Protein AF-A0A7I8DHY3-F1 (afdb_monomer_lite)

Secondary structure (DSSP, 8-state):
---PEEEEPPTTSEEEPPHHHHHHTT--TT-EEEEEEETTEEEEEESSSEEP-TTSEEEPPHHHHHHTT--TT-EEEEEEETTEEEEEESS-SSSS--SSEEEETTEEEEHHHHHHHHHHHHT-

Structure (mmCIF, N/CA/C/O backbone):
data_AF-A0A7I8DHY3-F1
#
_entry.id   AF-A0A7I8DHY3-F1
#
loop_
_atom_site.group_PDB
_atom_site.id
_atom_site.type_symbol
_atom_site.label_atom_id
_atom_site.label_alt_id
_atom_site.label_comp_id
_atom_site.label_asym_id
_atom_site.label_entity_id
_atom_site.label_seq_id
_atom_site.pdbx_PDB_ins_code
_atom_site.Cartn_x
_atom_site.Cartn_y
_atom_site.Cartn_z
_atom_site.occupancy
_atom_site.B_iso_or_equiv
_atom_site.auth_seq_id
_atom_site.auth_comp_id
_atom_site.auth_asym_id
_atom_site.auth_atom_id
_atom_site.pdbx_PDB_model_num
ATOM 1 N N . MET A 1 1 ? -11.492 17.269 -0.752 1.00 46.22 1 MET A N 1
ATOM 2 C CA . MET A 1 1 ? -10.583 16.118 -0.564 1.00 46.22 1 MET A CA 1
ATOM 3 C C . MET A 1 1 ? -10.252 15.558 -1.933 1.00 46.22 1 MET A C 1
ATOM 5 O O . MET A 1 1 ? -11.179 15.284 -2.688 1.00 46.22 1 MET A O 1
ATOM 9 N N . ALA A 1 2 ? -8.973 15.475 -2.300 1.00 43.72 2 ALA A N 1
ATOM 10 C CA . ALA A 1 2 ? -8.589 14.834 -3.553 1.00 43.72 2 ALA A CA 1
ATOM 11 C C . ALA A 1 2 ? -9.023 13.360 -3.486 1.00 43.72 2 ALA A C 1
ATOM 13 O O . ALA A 1 2 ? -8.628 12.648 -2.568 1.00 43.72 2 ALA A O 1
ATOM 14 N N . ARG A 1 3 ? -9.902 12.929 -4.397 1.00 59.88 3 ARG A N 1
ATOM 15 C CA . ARG A 1 3 ? -10.295 11.520 -4.530 1.00 59.88 3 ARG A CA 1
ATOM 16 C C . ARG A 1 3 ? -9.047 10.733 -4.940 1.00 59.88 3 ARG A C 1
ATOM 18 O O . ARG A 1 3 ? -8.572 10.913 -6.060 1.00 59.88 3 ARG A O 1
ATOM 25 N N . GLY A 1 4 ? -8.504 9.924 -4.035 1.00 77.75 4 GLY A N 1
ATOM 26 C CA . GLY A 1 4 ? -7.455 8.966 -4.364 1.00 77.75 4 GLY A CA 1
ATOM 27 C C . GLY A 1 4 ? -7.985 7.825 -5.239 1.00 77.75 4 GLY A C 1
ATOM 28 O O . GLY A 1 4 ? -9.179 7.725 -5.539 1.00 77.75 4 GLY A O 1
ATOM 29 N N . PHE A 1 5 ? -7.075 6.978 -5.703 1.00 93.88 5 PHE A N 1
ATOM 30 C CA . PHE A 1 5 ? -7.392 5.779 -6.464 1.00 93.88 5 PHE A CA 1
ATOM 31 C C . PHE A 1 5 ? -7.472 4.587 -5.523 1.00 93.88 5 PHE A C 1
ATOM 33 O O . PHE A 1 5 ? -6.499 4.261 -4.851 1.00 93.88 5 PHE A O 1
ATOM 40 N N . VAL A 1 6 ? -8.586 3.861 -5.565 1.00 94.31 6 VAL A N 1
ATOM 41 C CA . VAL A 1 6 ? -8.726 2.629 -4.787 1.00 94.31 6 VAL A CA 1
ATOM 42 C C . VAL A 1 6 ? -8.178 1.439 -5.576 1.00 94.31 6 VAL A C 1
ATOM 44 O O . VAL A 1 6 ? -8.523 1.218 -6.748 1.00 94.31 6 VAL A O 1
ATOM 47 N N . ARG A 1 7 ? -7.307 0.654 -4.940 1.00 95.88 7 ARG A N 1
ATOM 48 C CA . ARG A 1 7 ? -6.762 -0.597 -5.484 1.00 95.88 7 ARG A CA 1
ATOM 49 C C . ARG A 1 7 ? -6.745 -1.674 -4.415 1.00 95.88 7 ARG A C 1
ATOM 51 O O . ARG A 1 7 ? -6.428 -1.403 -3.264 1.00 95.88 7 ARG A O 1
ATOM 58 N N . LYS A 1 8 ? -7.073 -2.901 -4.815 1.00 96.31 8 LYS A N 1
ATOM 59 C CA . LYS A 1 8 ? -6.984 -4.068 -3.938 1.00 96.31 8 LYS A CA 1
ATOM 60 C C . LYS A 1 8 ? -5.605 -4.707 -4.030 1.00 96.31 8 LYS A C 1
ATOM 62 O O . LYS A 1 8 ? -4.995 -4.697 -5.102 1.00 96.31 8 LYS A O 1
ATOM 67 N N . ILE A 1 9 ? -5.145 -5.271 -2.919 1.00 97.62 9 ILE A N 1
ATOM 68 C CA . ILE A 1 9 ? -3.961 -6.132 -2.890 1.00 97.62 9 ILE A CA 1
ATOM 69 C C . ILE A 1 9 ? -4.269 -7.426 -3.651 1.00 97.62 9 ILE A C 1
ATOM 71 O O . ILE A 1 9 ? -5.274 -8.078 -3.371 1.00 97.62 9 ILE A O 1
ATOM 75 N N . ASP A 1 10 ? -3.419 -7.784 -4.615 1.00 97.12 10 ASP A N 1
ATOM 76 C CA . ASP A 1 10 ? -3.551 -9.033 -5.375 1.00 97.12 10 ASP A CA 1
ATOM 77 C C . ASP A 1 10 ? -3.096 -10.262 -4.575 1.00 97.12 10 ASP A C 1
ATOM 79 O O . ASP A 1 10 ? -2.497 -10.134 -3.508 1.00 97.12 10 ASP A O 1
ATOM 83 N N . ASP A 1 11 ? -3.313 -11.460 -5.120 1.00 97.12 11 ASP A N 1
ATOM 84 C CA . ASP A 1 11 ? -2.991 -12.738 -4.461 1.00 97.12 11 ASP A CA 1
ATOM 85 C C . ASP A 1 11 ? -1.498 -12.922 -4.125 1.00 97.12 11 ASP A C 1
ATOM 87 O O . ASP A 1 11 ? -1.133 -13.809 -3.354 1.00 97.12 11 ASP A O 1
ATOM 91 N N . LEU A 1 12 ? -0.614 -12.083 -4.677 1.00 96.25 12 LEU A N 1
ATOM 92 C CA . LEU A 1 12 ? 0.825 -12.098 -4.406 1.00 96.25 12 LEU A CA 1
ATOM 93 C C . LEU A 1 12 ? 1.269 -10.969 -3.463 1.00 96.25 12 LEU A C 1
ATOM 95 O O . LEU A 1 12 ? 2.470 -10.795 -3.240 1.00 96.25 12 LEU A O 1
ATOM 99 N N . GLY A 1 13 ? 0.342 -10.188 -2.903 1.00 96.44 13 GLY A N 1
ATOM 100 C CA . GLY A 1 13 ? 0.673 -9.071 -2.020 1.00 96.44 13 GLY A CA 1
ATOM 101 C C . GLY A 1 13 ? 1.150 -7.816 -2.756 1.00 96.44 13 GLY A C 1
ATOM 102 O O . GLY A 1 13 ? 1.913 -7.025 -2.195 1.00 96.44 13 GLY A O 1
ATOM 103 N N . ARG A 1 14 ? 0.775 -7.638 -4.026 1.00 97.38 14 ARG A N 1
ATOM 104 C CA . ARG A 1 14 ? 1.151 -6.473 -4.839 1.00 97.38 14 ARG A CA 1
ATOM 105 C C . ARG A 1 14 ? -0.029 -5.532 -5.033 1.00 97.38 14 ARG A C 1
ATOM 107 O O . ARG A 1 14 ? -1.183 -5.944 -5.001 1.00 97.38 14 ARG A O 1
ATOM 114 N N . ILE A 1 15 ? 0.284 -4.279 -5.341 1.00 97.19 15 ILE A N 1
ATOM 115 C CA . ILE A 1 15 ? -0.689 -3.278 -5.787 1.00 97.19 15 ILE A CA 1
ATOM 116 C C . ILE A 1 15 ? -0.237 -2.641 -7.092 1.00 97.19 15 ILE A C 1
ATOM 118 O O . ILE A 1 15 ? 0.958 -2.498 -7.345 1.00 97.19 15 ILE A O 1
ATOM 122 N N . VAL A 1 16 ? -1.191 -2.241 -7.928 1.00 96.44 16 VAL A N 1
ATOM 123 C CA . VAL A 1 16 ? -0.918 -1.463 -9.143 1.00 96.44 16 VAL A CA 1
ATOM 124 C C . VAL A 1 16 ? -0.894 0.014 -8.777 1.00 96.44 16 VAL A C 1
ATOM 126 O O . VAL A 1 16 ? -1.907 0.521 -8.305 1.00 96.44 16 VAL A O 1
ATOM 129 N N . ILE A 1 17 ? 0.202 0.721 -9.065 1.00 95.94 17 ILE A N 1
ATOM 130 C CA . ILE A 1 17 ? 0.214 2.185 -8.970 1.00 95.94 17 ILE A CA 1
ATOM 131 C C . ILE A 1 17 ? -0.380 2.755 -10.272 1.00 95.94 17 ILE A C 1
ATOM 133 O O . ILE A 1 17 ? 0.186 2.510 -11.351 1.00 95.94 17 ILE A O 1
ATOM 137 N N . PRO A 1 18 ? -1.511 3.490 -10.207 1.00 95.25 18 PRO A N 1
ATOM 138 C CA . PRO A 1 18 ? -2.131 4.122 -11.371 1.00 95.25 18 PRO A CA 1
ATOM 139 C C . PRO A 1 18 ? -1.123 4.921 -12.203 1.00 95.25 18 PRO A C 1
ATOM 141 O O . PRO A 1 18 ? -0.191 5.528 -11.668 1.00 95.25 18 PRO A O 1
ATOM 144 N N . ILE A 1 19 ? -1.286 4.901 -13.528 1.00 94.25 19 ILE A N 1
ATOM 145 C CA . ILE A 1 19 ? -0.329 5.537 -14.444 1.00 94.25 19 ILE A CA 1
ATOM 146 C C . ILE A 1 19 ? -0.285 7.056 -14.246 1.00 94.25 19 ILE A C 1
ATOM 148 O O . ILE A 1 19 ? 0.767 7.665 -14.413 1.00 94.25 19 ILE A O 1
ATOM 152 N N . GLU A 1 20 ? -1.404 7.648 -13.845 1.00 94.38 20 GLU A N 1
ATOM 153 C CA . GLU A 1 20 ? -1.563 9.060 -13.525 1.00 94.38 20 GLU A CA 1
ATOM 154 C C . GLU A 1 20 ? -0.645 9.459 -12.366 1.00 94.38 20 GLU A C 1
ATOM 156 O O . GLU A 1 20 ? 0.166 10.368 -12.519 1.00 94.38 20 GLU A O 1
ATOM 161 N N . LEU A 1 21 ? -0.698 8.723 -11.247 1.00 95.19 21 LEU A N 1
ATOM 162 C CA . LEU A 1 21 ? 0.146 8.988 -10.076 1.00 95.19 21 LEU A CA 1
ATOM 163 C C . LEU A 1 21 ? 1.626 8.752 -10.392 1.00 95.19 21 LEU A C 1
ATOM 165 O O . LEU A 1 21 ? 2.477 9.548 -10.012 1.00 95.19 21 LEU A O 1
ATOM 169 N N . ARG A 1 22 ? 1.940 7.699 -11.161 1.00 94.62 22 ARG A N 1
ATOM 170 C CA . ARG A 1 22 ? 3.319 7.425 -11.592 1.00 94.62 22 ARG A CA 1
ATOM 171 C C . ARG A 1 22 ? 3.906 8.549 -12.438 1.00 94.62 22 ARG A C 1
ATOM 173 O O . ARG A 1 22 ? 5.050 8.928 -12.220 1.00 94.62 22 ARG A O 1
ATOM 180 N N . ARG A 1 23 ? 3.132 9.094 -13.382 1.00 94.12 23 ARG A N 1
ATOM 181 C CA . ARG A 1 23 ? 3.560 10.237 -14.204 1.00 94.12 23 ARG A CA 1
ATOM 182 C C . ARG A 1 23 ? 3.812 11.470 -13.343 1.00 94.12 23 ARG A C 1
ATOM 184 O O . ARG A 1 23 ? 4.855 12.092 -13.504 1.00 94.12 23 ARG A O 1
ATOM 191 N N . SER A 1 24 ? 2.909 11.774 -12.411 1.00 94.56 24 SER A N 1
ATOM 192 C CA . SER A 1 24 ? 3.060 12.904 -11.485 1.00 94.56 24 SER A CA 1
ATOM 193 C C . SER A 1 24 ? 4.274 12.762 -10.560 1.00 94.56 24 SER A C 1
ATOM 195 O O . SER A 1 24 ? 4.931 13.753 -10.262 1.00 94.56 24 SER A O 1
ATOM 197 N N . ALA A 1 25 ? 4.599 11.536 -10.146 1.00 94.31 25 ALA A N 1
ATOM 198 C CA . ALA A 1 25 ? 5.765 11.221 -9.321 1.00 94.31 25 ALA A CA 1
ATOM 199 C C . ALA A 1 25 ? 7.072 11.033 -10.124 1.00 94.31 25 ALA A C 1
ATOM 201 O O . ALA A 1 25 ? 8.105 10.711 -9.542 1.00 94.31 25 ALA A O 1
ATOM 202 N N . GLU A 1 26 ? 7.042 11.178 -11.457 1.00 94.81 26 GLU A N 1
ATOM 203 C CA . GLU A 1 26 ? 8.187 10.924 -12.352 1.00 94.81 26 GLU A CA 1
ATOM 204 C C . GLU A 1 26 ? 8.754 9.484 -12.243 1.00 94.81 26 GLU A C 1
ATOM 206 O O . GLU A 1 26 ? 9.948 9.222 -12.451 1.00 94.81 26 GLU A O 1
ATOM 211 N N . ILE A 1 27 ? 7.870 8.532 -11.928 1.00 94.12 27 ILE A N 1
ATOM 212 C CA . ILE A 1 27 ? 8.162 7.106 -11.769 1.00 94.12 27 ILE A CA 1
ATOM 213 C C . ILE A 1 27 ? 7.884 6.371 -13.084 1.00 94.12 27 ILE A C 1
ATOM 215 O O . ILE A 1 27 ? 6.740 6.241 -13.531 1.00 94.12 27 ILE A O 1
ATOM 219 N N . MET A 1 28 ? 8.931 5.809 -13.681 1.00 88.62 28 MET A N 1
ATOM 220 C CA . MET A 1 28 ? 8.850 5.010 -14.902 1.00 88.62 28 MET A CA 1
ATOM 221 C C . MET A 1 28 ? 8.850 3.505 -14.606 1.00 88.62 28 MET A C 1
ATOM 223 O O . MET A 1 28 ? 9.094 3.041 -13.491 1.00 88.62 28 MET A O 1
ATOM 227 N N . ASN A 1 29 ? 8.537 2.695 -15.620 1.00 85.12 29 ASN A N 1
ATOM 228 C CA . ASN A 1 29 ? 8.584 1.239 -15.481 1.00 85.12 29 ASN A CA 1
ATOM 229 C C . ASN A 1 29 ? 10.006 0.787 -15.105 1.00 85.12 29 ASN A C 1
ATOM 231 O O . ASN A 1 29 ? 10.968 1.199 -15.747 1.00 85.12 29 ASN A O 1
ATOM 235 N N . ARG A 1 30 ? 10.118 -0.136 -14.139 1.00 86.88 30 ARG A N 1
ATOM 236 C CA . ARG A 1 30 ? 11.384 -0.644 -13.568 1.00 86.88 30 ARG A CA 1
ATOM 237 C C . ARG A 1 30 ? 12.199 0.349 -12.732 1.00 86.88 30 ARG A C 1
ATOM 239 O O . ARG A 1 30 ? 13.286 -0.037 -12.289 1.00 86.88 30 ARG A O 1
ATOM 246 N N . ASP A 1 31 ? 11.692 1.554 -12.474 1.00 92.62 31 ASP A N 1
ATOM 247 C CA . ASP A 1 31 ? 12.317 2.448 -11.499 1.00 92.62 31 ASP A CA 1
ATOM 248 C C . ASP A 1 31 ? 12.302 1.801 -10.111 1.00 92.62 31 ASP A C 1
ATOM 250 O O . ASP A 1 31 ? 11.362 1.086 -9.742 1.00 92.62 31 ASP A O 1
ATOM 254 N N . ALA A 1 32 ? 13.383 2.024 -9.368 1.00 95.81 32 ALA A N 1
ATOM 255 C CA . ALA A 1 32 ? 13.492 1.644 -7.972 1.00 95.81 32 ALA A CA 1
ATOM 256 C C . ALA A 1 32 ? 12.799 2.694 -7.105 1.00 95.81 32 ALA A C 1
ATOM 258 O O . ALA A 1 32 ? 12.950 3.893 -7.343 1.00 95.81 32 ALA A O 1
ATOM 259 N N . LEU A 1 33 ? 12.030 2.230 -6.125 1.00 97.00 33 LEU A N 1
ATOM 260 C CA . LEU A 1 33 ? 11.304 3.078 -5.195 1.00 97.00 33 LEU A CA 1
ATOM 261 C C . LEU A 1 33 ? 11.820 2.852 -3.781 1.00 97.00 33 LEU A C 1
ATOM 263 O O . LEU A 1 33 ? 11.910 1.706 -3.320 1.00 97.00 33 LEU A O 1
ATOM 267 N N . ASP A 1 34 ? 12.132 3.953 -3.112 1.00 97.19 34 ASP A N 1
ATOM 268 C CA . ASP A 1 34 ? 12.317 3.965 -1.670 1.00 97.19 34 ASP A CA 1
ATOM 269 C C . ASP A 1 34 ? 10.937 3.971 -1.006 1.00 97.19 34 ASP A C 1
ATOM 271 O O . ASP A 1 34 ? 9.948 4.427 -1.585 1.00 97.19 34 ASP A O 1
ATOM 275 N N . MET A 1 35 ? 10.865 3.379 0.181 1.00 97.12 35 MET A N 1
ATOM 276 C CA . MET A 1 35 ? 9.623 3.195 0.919 1.00 97.12 35 MET A CA 1
ATOM 277 C C . MET A 1 35 ? 9.859 3.506 2.387 1.00 97.12 35 MET A C 1
ATOM 279 O O . MET A 1 35 ? 10.830 3.023 2.971 1.00 97.12 35 MET A O 1
ATOM 283 N N . TYR A 1 36 ? 8.927 4.231 2.989 1.00 96.12 36 TYR A N 1
ATOM 284 C CA . TYR A 1 36 ? 8.839 4.388 4.434 1.00 96.12 36 TYR A CA 1
ATOM 285 C C . TYR A 1 36 ? 7.383 4.292 4.896 1.00 96.12 36 TYR A C 1
ATOM 287 O O . TYR A 1 36 ? 6.453 4.386 4.095 1.00 96.12 36 TYR A O 1
ATOM 295 N N . LEU A 1 37 ? 7.198 4.046 6.191 1.00 94.75 37 LEU A N 1
ATOM 296 C CA . LEU A 1 37 ? 5.894 3.881 6.824 1.00 94.75 37 LEU A CA 1
ATOM 297 C C . LEU A 1 37 ? 5.791 4.871 7.983 1.00 94.75 37 LEU A C 1
ATOM 299 O O . LEU A 1 37 ? 6.606 4.822 8.902 1.00 94.75 37 LEU A O 1
ATOM 303 N N . VAL A 1 38 ? 4.800 5.758 7.936 1.00 91.25 38 VAL A N 1
ATOM 304 C CA . VAL A 1 38 ? 4.534 6.753 8.984 1.00 91.25 38 VAL A CA 1
ATOM 305 C C . VAL A 1 38 ? 3.033 6.785 9.238 1.00 91.25 38 VAL A C 1
ATOM 307 O O . VAL A 1 38 ? 2.258 6.922 8.298 1.00 91.25 38 VAL A O 1
ATOM 310 N N . ASN A 1 39 ? 2.618 6.638 10.501 1.00 88.75 39 ASN A N 1
ATOM 311 C CA . ASN A 1 39 ? 1.210 6.699 10.928 1.00 88.75 39 ASN A CA 1
ATOM 312 C C . ASN A 1 39 ? 0.267 5.846 10.056 1.00 88.75 39 ASN A C 1
ATOM 314 O O . ASN A 1 39 ? -0.759 6.311 9.571 1.00 88.75 39 ASN A O 1
ATOM 318 N N . GLY A 1 40 ? 0.669 4.606 9.771 1.00 88.50 40 GLY A N 1
ATOM 319 C CA . GLY A 1 40 ? -0.096 3.671 8.937 1.00 88.50 40 GLY A CA 1
ATOM 320 C C . GLY A 1 40 ? -0.174 4.006 7.443 1.00 88.50 40 GLY A C 1
ATOM 321 O O . GLY A 1 40 ? -0.801 3.280 6.675 1.00 88.50 40 GLY A O 1
ATOM 322 N N . THR A 1 41 ? 0.508 5.061 7.000 1.00 93.06 41 THR A N 1
ATOM 323 C CA . THR A 1 41 ? 0.632 5.423 5.587 1.00 93.06 41 THR A CA 1
ATOM 324 C C . THR A 1 41 ? 1.988 4.977 5.058 1.00 93.06 41 THR A C 1
ATOM 326 O O . THR A 1 41 ? 3.038 5.365 5.574 1.00 93.06 41 THR A O 1
ATOM 329 N N . MET A 1 42 ? 1.966 4.131 4.030 1.00 96.56 42 MET A N 1
ATOM 330 C CA . MET A 1 42 ? 3.150 3.726 3.284 1.00 96.56 42 MET A CA 1
ATOM 331 C C . MET A 1 42 ? 3.386 4.727 2.156 1.00 96.56 42 MET A C 1
ATOM 333 O O . MET A 1 42 ? 2.536 4.885 1.281 1.00 96.56 42 MET A O 1
ATOM 337 N N . THR A 1 43 ? 4.554 5.352 2.140 1.00 97.38 43 THR A N 1
ATOM 338 C CA . THR A 1 43 ? 4.915 6.339 1.123 1.00 97.38 43 THR A CA 1
ATOM 339 C C . THR A 1 43 ? 6.016 5.800 0.228 1.00 97.38 43 THR A C 1
ATOM 341 O O . THR A 1 43 ? 6.967 5.177 0.702 1.00 97.38 43 THR A O 1
ATOM 344 N N . LEU A 1 44 ? 5.866 6.018 -1.078 1.00 97.62 44 LEU A N 1
ATOM 345 C CA . LEU A 1 44 ? 6.803 5.608 -2.114 1.00 97.62 44 LEU A CA 1
ATOM 346 C C . LEU A 1 44 ? 7.322 6.824 -2.877 1.00 97.62 44 LEU A C 1
ATOM 348 O O . LEU A 1 44 ? 6.547 7.655 -3.354 1.00 97.62 44 LEU A O 1
ATOM 352 N N . SER A 1 45 ? 8.634 6.868 -3.076 1.00 96.56 45 SER A N 1
ATOM 353 C CA . SER A 1 45 ? 9.301 7.889 -3.882 1.00 96.56 45 SER A CA 1
ATOM 354 C C . SER A 1 45 ? 10.411 7.268 -4.727 1.00 96.56 45 SER A C 1
ATOM 356 O O . SER A 1 45 ? 10.878 6.157 -4.467 1.00 96.56 45 SER A O 1
ATOM 358 N N . LYS A 1 46 ? 10.801 7.946 -5.809 1.00 95.50 46 LYS A N 1
ATOM 359 C CA . LYS A 1 46 ? 11.858 7.460 -6.702 1.00 95.50 46 LYS A CA 1
ATOM 360 C C . LYS A 1 46 ? 13.190 7.402 -5.957 1.00 95.50 46 LYS A C 1
ATOM 362 O O . LYS A 1 46 ? 13.641 8.406 -5.417 1.00 95.50 46 LYS A O 1
ATOM 367 N N . GLY A 1 47 ? 13.836 6.243 -5.985 1.00 95.06 47 GLY A N 1
ATOM 368 C CA . GLY A 1 47 ? 15.002 5.977 -5.156 1.00 95.06 47 GLY A CA 1
ATOM 369 C C . GLY A 1 47 ? 15.807 4.768 -5.613 1.00 95.06 47 GLY A C 1
ATOM 370 O O . GLY A 1 47 ? 15.962 4.520 -6.810 1.00 95.06 47 GLY A O 1
ATOM 371 N N . LYS A 1 48 ? 16.364 4.023 -4.658 1.00 94.62 48 LYS A N 1
ATOM 372 C CA . LYS A 1 48 ? 17.244 2.865 -4.910 1.00 94.62 48 LYS A CA 1
ATOM 373 C C . LYS A 1 48 ? 16.690 1.546 -4.373 1.00 94.62 48 LYS A C 1
ATOM 375 O O . LYS A 1 48 ? 17.320 0.512 -4.584 1.00 94.62 48 LYS A O 1
ATOM 380 N N . GLY A 1 49 ? 15.535 1.573 -3.716 1.00 94.94 49 GLY A N 1
ATOM 381 C CA . GLY A 1 49 ? 14.880 0.409 -3.137 1.00 94.94 49 GLY A CA 1
ATOM 382 C C . GLY A 1 49 ? 14.253 -0.549 -4.157 1.00 94.94 49 GLY A C 1
ATOM 383 O O . GLY A 1 49 ? 14.852 -0.960 -5.156 1.00 94.94 49 GLY A O 1
ATOM 384 N N . ARG A 1 50 ? 13.025 -0.988 -3.877 1.00 95.06 50 ARG A N 1
ATOM 385 C CA . ARG A 1 50 ? 12.368 -2.050 -4.649 1.00 95.06 50 ARG A CA 1
ATOM 386 C C . ARG A 1 50 ? 11.889 -1.520 -5.995 1.00 95.06 50 ARG A C 1
ATOM 388 O O . ARG A 1 50 ? 11.211 -0.501 -6.070 1.00 95.06 50 ARG A O 1
ATOM 395 N N . LYS A 1 51 ? 12.185 -2.260 -7.063 1.00 95.19 51 LYS A N 1
ATOM 396 C CA . LYS A 1 51 ? 11.734 -1.911 -8.412 1.00 95.19 51 LYS A CA 1
ATOM 397 C C . LYS A 1 51 ? 10.263 -2.233 -8.625 1.00 95.19 51 LYS A C 1
ATOM 399 O O . LYS A 1 51 ? 9.797 -3.300 -8.221 1.00 95.19 51 LYS A O 1
ATOM 404 N N . LEU A 1 52 ? 9.575 -1.351 -9.344 1.00 93.81 52 LEU A N 1
ATOM 405 C CA . LEU A 1 52 ? 8.302 -1.693 -9.969 1.0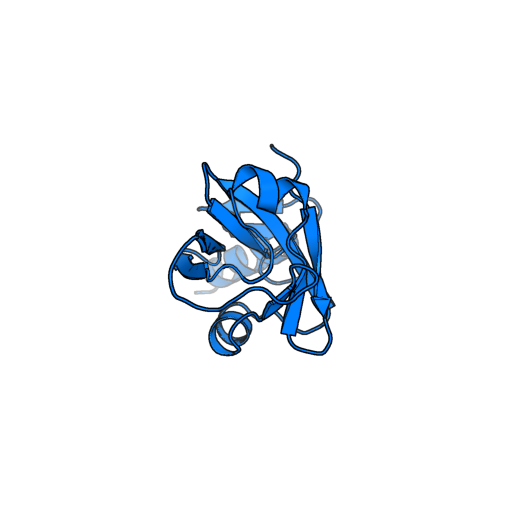0 93.81 52 LEU A CA 1
ATOM 406 C C . LEU A 1 52 ? 8.496 -2.782 -11.019 1.00 93.81 52 LEU A C 1
ATOM 408 O O . LEU A 1 52 ? 9.512 -2.833 -11.720 1.00 93.81 52 LEU A O 1
ATOM 412 N N . ASP A 1 53 ? 7.482 -3.623 -11.186 1.00 92.56 53 ASP A N 1
ATOM 413 C CA . ASP A 1 53 ? 7.474 -4.550 -12.307 1.00 92.56 53 ASP A CA 1
ATOM 414 C C . ASP A 1 53 ? 7.076 -3.875 -13.632 1.00 92.56 53 ASP A C 1
ATOM 416 O O . ASP A 1 53 ? 6.816 -2.672 -13.715 1.00 92.56 53 ASP A O 1
ATOM 420 N N . LYS A 1 54 ? 7.041 -4.662 -14.713 1.00 91.25 54 LYS A N 1
ATOM 421 C CA . LYS A 1 54 ? 6.791 -4.159 -16.072 1.00 91.25 54 LYS A CA 1
ATOM 422 C C . LYS A 1 54 ? 5.400 -3.539 -16.276 1.00 91.25 54 LYS A C 1
ATOM 424 O O . LYS A 1 54 ? 5.233 -2.818 -17.252 1.00 91.25 54 LYS A O 1
ATOM 429 N N . LEU A 1 55 ? 4.424 -3.815 -15.407 1.00 91.00 55 LEU A N 1
ATOM 430 C CA . LEU A 1 55 ? 3.072 -3.245 -15.494 1.00 91.00 55 LEU A CA 1
ATOM 431 C C . LEU A 1 55 ? 2.820 -2.173 -14.420 1.00 91.00 55 LEU A C 1
ATOM 433 O O . LEU A 1 55 ? 1.697 -1.696 -14.288 1.00 91.00 55 LEU A O 1
ATOM 437 N N . GLY A 1 56 ? 3.846 -1.776 -13.658 1.00 91.25 56 GLY A N 1
ATOM 438 C CA . GLY A 1 56 ? 3.710 -0.770 -12.604 1.00 91.25 56 GLY A CA 1
ATOM 439 C C . GLY A 1 56 ? 3.121 -1.313 -11.302 1.00 91.25 56 GLY A C 1
ATOM 440 O O . GLY A 1 56 ? 2.516 -0.549 -10.550 1.00 91.25 56 GLY A O 1
ATOM 441 N N . ARG A 1 57 ? 3.279 -2.617 -11.027 1.00 95.50 57 ARG A N 1
ATOM 442 C CA . ARG A 1 57 ? 2.933 -3.182 -9.717 1.00 95.50 57 ARG A CA 1
ATOM 443 C C . ARG A 1 57 ? 4.099 -3.050 -8.746 1.00 95.50 57 ARG A C 1
ATOM 445 O O . ARG A 1 57 ? 5.246 -3.314 -9.117 1.00 95.50 57 ARG A O 1
ATOM 452 N N . TYR A 1 58 ? 3.786 -2.687 -7.509 1.00 96.56 58 TYR A N 1
ATOM 453 C CA . TYR A 1 58 ? 4.707 -2.666 -6.379 1.00 96.56 58 TYR A CA 1
ATOM 454 C C . TYR A 1 58 ? 4.369 -3.812 -5.424 1.00 96.56 58 TYR A C 1
ATOM 456 O O . TYR A 1 58 ? 3.213 -3.972 -5.033 1.00 96.56 58 TYR A O 1
ATOM 464 N N . THR A 1 59 ? 5.362 -4.622 -5.054 1.00 96.81 59 THR A N 1
ATOM 465 C CA . THR A 1 59 ? 5.188 -5.653 -4.021 1.00 96.81 59 THR A CA 1
ATOM 466 C C . THR A 1 59 ? 5.269 -5.007 -2.650 1.00 96.81 59 THR A C 1
ATOM 468 O O . THR A 1 59 ? 6.333 -4.510 -2.280 1.00 96.81 59 THR A O 1
ATOM 471 N N . ILE A 1 60 ? 4.178 -5.065 -1.888 1.00 97.12 60 ILE A N 1
ATOM 472 C CA . ILE A 1 60 ? 4.154 -4.563 -0.516 1.00 97.12 60 ILE A CA 1
ATOM 473 C C . ILE A 1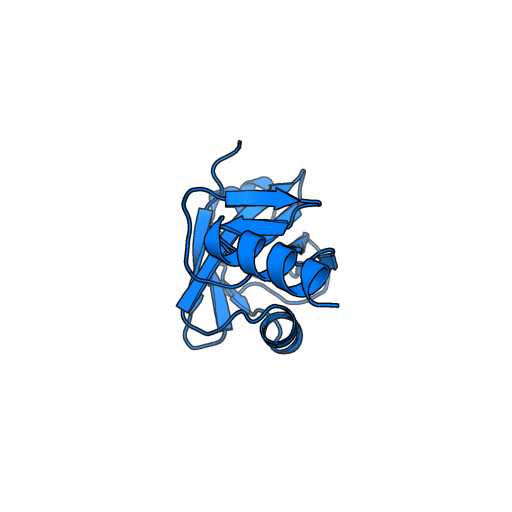 60 ? 4.943 -5.549 0.356 1.00 97.12 60 ILE A C 1
ATOM 475 O O . ILE A 1 60 ? 4.628 -6.747 0.358 1.00 97.12 60 ILE A O 1
ATOM 479 N N . PRO A 1 61 ? 5.979 -5.098 1.088 1.00 96.81 61 PRO A N 1
ATOM 480 C CA . PRO A 1 61 ? 6.707 -5.964 2.005 1.00 96.81 61 PRO A CA 1
ATOM 481 C C . PRO A 1 61 ? 5.762 -6.653 2.992 1.00 96.81 61 PRO A C 1
ATOM 483 O O . PRO A 1 61 ? 4.824 -6.043 3.505 1.00 96.81 61 PRO A O 1
ATOM 486 N N . MET A 1 62 ? 6.014 -7.935 3.273 1.00 96.25 62 MET A N 1
ATOM 487 C CA . MET A 1 62 ? 5.165 -8.722 4.177 1.00 96.25 62 MET A CA 1
ATOM 488 C C . MET A 1 62 ? 5.060 -8.090 5.570 1.00 96.25 62 MET A C 1
ATOM 490 O O . MET A 1 62 ? 4.009 -8.168 6.193 1.00 96.25 62 MET A O 1
ATOM 494 N N . GLU A 1 63 ? 6.129 -7.448 6.040 1.00 96.12 63 GLU A N 1
ATOM 495 C CA . GLU A 1 63 ? 6.154 -6.737 7.319 1.00 96.12 63 GLU A CA 1
ATOM 496 C C . GLU A 1 63 ? 5.135 -5.594 7.359 1.00 96.12 63 GLU A C 1
ATOM 498 O O . GLU A 1 63 ? 4.310 -5.560 8.264 1.00 96.12 63 GLU A O 1
ATOM 503 N N . VAL A 1 64 ? 5.104 -4.735 6.331 1.00 96.38 64 VAL A N 1
ATOM 504 C CA . VAL A 1 64 ? 4.100 -3.663 6.222 1.00 96.38 64 VAL A CA 1
ATOM 505 C C . VAL A 1 64 ? 2.693 -4.255 6.213 1.00 96.38 64 VAL A C 1
ATOM 507 O O . VAL A 1 64 ? 1.833 -3.785 6.952 1.00 96.38 64 VAL A O 1
ATOM 510 N N . ARG A 1 65 ? 2.464 -5.332 5.447 1.00 96.25 65 ARG A N 1
ATOM 511 C CA . ARG A 1 65 ? 1.146 -5.983 5.407 1.00 96.25 65 ARG A CA 1
ATOM 512 C C . ARG A 1 65 ? 0.703 -6.514 6.766 1.00 96.25 65 ARG A C 1
ATOM 514 O O . ARG A 1 65 ? -0.442 -6.306 7.140 1.00 96.25 65 ARG A O 1
ATOM 521 N N . ARG A 1 66 ? 1.599 -7.162 7.514 1.00 94.94 66 ARG A N 1
ATOM 522 C CA . ARG A 1 66 ? 1.292 -7.683 8.853 1.00 94.94 66 ARG A CA 1
ATOM 523 C C . ARG A 1 66 ? 1.022 -6.564 9.850 1.00 94.94 66 ARG A C 1
ATOM 525 O O . ARG A 1 66 ? 0.019 -6.616 10.546 1.00 94.94 66 ARG A O 1
ATOM 532 N N . THR A 1 67 ? 1.883 -5.551 9.894 1.00 93.19 67 THR A N 1
ATOM 533 C CA . THR A 1 67 ? 1.757 -4.445 10.852 1.00 93.19 67 THR A CA 1
ATOM 534 C C . THR A 1 67 ? 0.507 -3.605 10.602 1.00 93.19 67 THR A C 1
ATOM 536 O O . THR A 1 67 ? -0.075 -3.089 11.547 1.00 93.19 67 THR A O 1
ATOM 539 N N . GLN A 1 68 ? 0.074 -3.487 9.345 1.00 92.62 68 GLN A N 1
ATOM 540 C CA . GLN A 1 68 ? -1.104 -2.704 8.970 1.00 92.62 68 GLN A CA 1
ATOM 541 C C . GLN A 1 68 ? -2.382 -3.540 8.802 1.00 92.62 68 GLN A C 1
ATOM 543 O O . GLN A 1 68 ? -3.417 -2.994 8.431 1.00 92.62 68 GLN A O 1
ATOM 548 N N . SER A 1 69 ? -2.334 -4.857 9.044 1.00 92.31 69 SER A N 1
ATOM 549 C CA . SER A 1 69 ? -3.451 -5.777 8.754 1.00 92.31 69 SER A CA 1
ATOM 550 C C . SER A 1 69 ? -3.982 -5.618 7.318 1.00 92.31 69 SER A C 1
ATOM 552 O O . SER A 1 69 ? -5.183 -5.534 7.063 1.00 92.31 69 SER A O 1
ATOM 554 N N . TRP A 1 70 ? -3.063 -5.495 6.357 1.00 94.75 70 TRP A N 1
ATOM 555 C CA . TRP A 1 70 ? -3.375 -5.375 4.934 1.00 94.75 70 TRP A CA 1
ATOM 556 C C . TRP A 1 70 ? -3.342 -6.747 4.263 1.00 94.75 70 TRP A C 1
ATOM 558 O O . TRP A 1 70 ? -2.351 -7.145 3.635 1.00 94.75 70 TRP A O 1
ATOM 568 N N . ASP A 1 71 ? -4.449 -7.465 4.413 1.00 94.94 71 ASP A N 1
ATOM 569 C CA . ASP A 1 71 ? -4.640 -8.797 3.854 1.00 94.94 71 ASP A CA 1
ATOM 570 C C . ASP A 1 71 ? -4.837 -8.793 2.331 1.00 94.94 71 ASP A C 1
ATOM 572 O O . ASP A 1 71 ? -5.008 -7.761 1.674 1.00 94.94 71 ASP A O 1
ATOM 576 N N . ILE A 1 72 ? -4.793 -9.985 1.735 1.00 97.00 72 ILE A N 1
ATOM 577 C CA . ILE A 1 72 ? -5.121 -10.167 0.318 1.00 97.00 72 ILE A CA 1
ATOM 578 C C . ILE A 1 72 ? -6.555 -9.688 0.069 1.00 97.00 72 ILE A C 1
ATOM 580 O O . ILE A 1 72 ? -7.462 -9.986 0.839 1.00 97.00 72 ILE A O 1
ATOM 584 N N . GLY A 1 73 ? -6.760 -8.935 -1.011 1.00 95.50 73 GLY A N 1
ATOM 585 C CA . GLY A 1 73 ? -8.053 -8.335 -1.328 1.00 95.50 73 GLY A CA 1
ATOM 586 C C . GLY A 1 73 ? -8.356 -7.035 -0.578 1.00 95.50 73 GLY A C 1
ATOM 587 O O . GLY A 1 73 ? -9.314 -6.357 -0.962 1.00 95.50 73 GLY A O 1
ATOM 588 N N . GLN A 1 74 ? -7.534 -6.636 0.404 1.00 95.00 74 GLN A N 1
ATOM 589 C CA . GLN A 1 74 ? -7.715 -5.378 1.124 1.00 95.00 74 GLN A CA 1
ATOM 590 C C . GLN A 1 74 ? -7.695 -4.195 0.155 1.00 95.00 74 GLN A C 1
ATOM 592 O O . GLN A 1 74 ? -6.772 -4.055 -0.653 1.00 95.00 74 GLN A O 1
ATOM 597 N N . ALA A 1 75 ? -8.707 -3.332 0.250 1.00 94.44 75 ALA A N 1
ATOM 598 C CA . ALA A 1 75 ? -8.758 -2.083 -0.494 1.00 94.44 75 ALA A CA 1
ATOM 599 C C . ALA A 1 75 ? -7.842 -1.043 0.163 1.00 94.44 75 ALA A C 1
ATOM 601 O O . ALA A 1 75 ? -7.945 -0.781 1.364 1.00 94.44 75 ALA A O 1
ATOM 602 N N . LEU A 1 76 ? -6.962 -0.452 -0.643 1.00 95.12 76 LEU A N 1
ATOM 603 C CA . LEU A 1 76 ? -6.074 0.638 -0.261 1.00 95.12 76 LEU A CA 1
ATOM 604 C C . LEU A 1 76 ? -6.404 1.887 -1.077 1.00 95.12 76 LEU A C 1
ATOM 606 O O . LEU A 1 76 ? -6.689 1.794 -2.275 1.00 95.12 76 LEU A O 1
ATOM 610 N N . ASP A 1 77 ? -6.338 3.038 -0.420 1.00 93.81 77 ASP A N 1
ATOM 611 C CA . ASP A 1 77 ? -6.397 4.351 -1.047 1.00 93.81 77 ASP A CA 1
ATOM 612 C C . ASP A 1 77 ? -4.986 4.769 -1.457 1.00 93.81 77 ASP A C 1
ATOM 614 O O . ASP A 1 77 ? -4.056 4.701 -0.649 1.00 93.81 77 ASP A O 1
ATOM 618 N N . ILE A 1 78 ? -4.824 5.179 -2.712 1.00 96.00 78 ILE A N 1
ATOM 619 C CA . ILE A 1 78 ? -3.551 5.608 -3.285 1.00 96.00 78 ILE A CA 1
ATOM 620 C C . ILE A 1 78 ? -3.699 7.046 -3.767 1.00 96.00 78 ILE A C 1
ATOM 622 O O . ILE A 1 78 ? -4.498 7.338 -4.660 1.00 96.00 78 ILE A O 1
ATOM 626 N N . TYR A 1 79 ? -2.899 7.947 -3.218 1.00 94.62 79 TYR A N 1
ATOM 627 C CA . TYR A 1 79 ? -2.959 9.374 -3.518 1.00 94.62 79 TYR A CA 1
ATOM 628 C C . TYR A 1 79 ? -1.559 9.981 -3.633 1.00 94.62 79 TYR A C 1
ATOM 630 O O . TYR A 1 79 ? -0.559 9.326 -3.351 1.00 94.62 79 TYR A O 1
ATOM 638 N N . MET A 1 80 ? -1.487 11.224 -4.113 1.00 94.81 80 MET A N 1
ATOM 639 C CA . MET A 1 80 ? -0.238 11.988 -4.143 1.00 94.81 80 MET A CA 1
ATOM 640 C C . MET A 1 80 ? -0.153 12.914 -2.942 1.00 94.81 80 MET A C 1
ATOM 642 O O . MET A 1 80 ? -1.121 13.612 -2.632 1.00 94.81 80 MET A O 1
ATOM 646 N N . GLU A 1 81 ? 1.042 13.017 -2.381 1.00 93.31 81 GLU A N 1
ATOM 647 C CA . GLU A 1 81 ? 1.450 14.136 -1.543 1.00 93.31 81 GLU A CA 1
ATOM 648 C C . GLU A 1 81 ? 2.745 14.720 -2.118 1.00 93.31 81 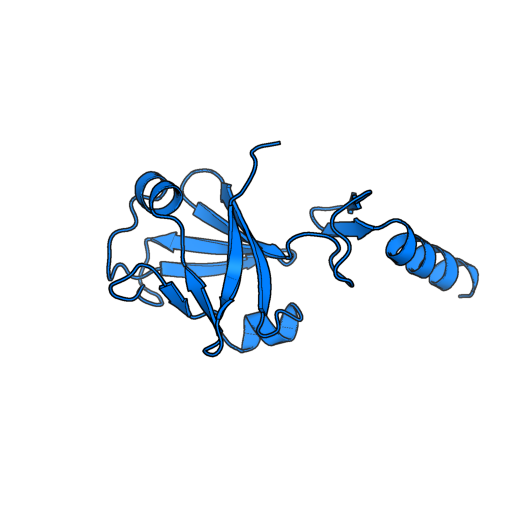GLU A C 1
ATOM 650 O O . GLU A 1 81 ? 3.799 14.087 -2.130 1.00 93.31 81 GLU A O 1
ATOM 655 N N . GLY A 1 82 ? 2.653 15.905 -2.728 1.00 92.88 82 GLY A N 1
ATOM 656 C CA . GLY A 1 82 ? 3.761 16.461 -3.509 1.00 92.88 82 GLY A CA 1
ATOM 657 C C . GLY A 1 82 ? 4.184 15.532 -4.657 1.00 92.88 82 GLY A C 1
ATOM 658 O O . GLY A 1 82 ? 3.413 15.303 -5.590 1.00 92.88 82 GLY A O 1
ATOM 659 N N . LYS A 1 83 ? 5.421 15.021 -4.596 1.00 93.31 83 LYS A N 1
ATOM 660 C CA . LYS A 1 83 ? 5.993 14.069 -5.571 1.00 93.31 83 LYS A CA 1
ATOM 661 C C . LYS A 1 83 ? 5.954 12.614 -5.099 1.00 93.31 83 LYS A C 1
ATOM 663 O O . LYS A 1 83 ? 6.479 11.736 -5.782 1.00 93.31 83 LYS A O 1
ATOM 668 N N . GLU A 1 84 ? 5.348 12.353 -3.952 1.00 95.69 84 GLU A N 1
ATOM 669 C CA . GLU A 1 84 ? 5.344 11.040 -3.327 1.00 95.69 84 GLU A CA 1
ATOM 670 C C . GLU A 1 84 ? 3.989 10.362 -3.506 1.00 95.69 84 GLU A C 1
ATOM 672 O O . GLU A 1 84 ? 2.937 11.006 -3.497 1.00 95.69 84 GLU A O 1
ATOM 677 N N . VAL A 1 85 ? 4.025 9.045 -3.696 1.00 96.81 85 VAL A N 1
ATOM 678 C CA . VAL A 1 85 ? 2.829 8.210 -3.779 1.00 96.81 85 VAL A CA 1
ATOM 679 C C . VAL A 1 85 ? 2.548 7.666 -2.384 1.00 96.81 85 VAL A C 1
ATOM 681 O O . VAL A 1 85 ? 3.302 6.833 -1.884 1.00 96.81 85 VAL A O 1
ATOM 684 N N . CYS A 1 86 ? 1.457 8.111 -1.775 1.00 95.94 86 CYS A N 1
ATOM 685 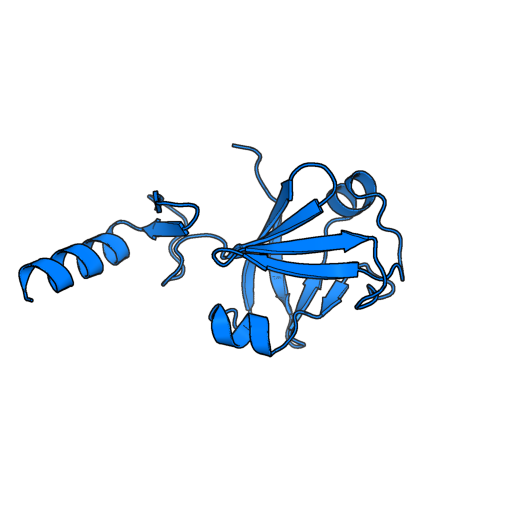C CA . CYS A 1 86 ? 1.019 7.692 -0.450 1.00 95.94 86 CYS A CA 1
ATOM 686 C C . CYS A 1 86 ? -0.068 6.622 -0.567 1.00 95.94 86 CYS A C 1
ATOM 688 O O . CYS A 1 86 ? -0.972 6.718 -1.402 1.00 95.94 86 CYS A O 1
ATOM 690 N N . ILE A 1 87 ? 0.037 5.584 0.257 1.00 95.75 87 ILE A N 1
ATOM 691 C CA . ILE A 1 87 ? -0.839 4.414 0.254 1.00 95.75 87 ILE A CA 1
ATOM 692 C C . ILE A 1 87 ? -1.267 4.131 1.690 1.00 95.75 87 ILE A C 1
ATOM 694 O O . ILE A 1 87 ? -0.421 3.944 2.563 1.00 95.75 87 ILE A O 1
ATOM 698 N N . ARG A 1 88 ? -2.573 4.050 1.930 1.00 93.56 88 ARG A N 1
ATOM 699 C CA . ARG A 1 88 ? -3.138 3.672 3.236 1.00 93.56 88 ARG A CA 1
ATOM 700 C C . ARG A 1 88 ? -4.380 2.809 3.069 1.00 93.56 88 ARG A C 1
ATOM 702 O O . ARG A 1 88 ? -4.862 2.629 1.950 1.00 93.56 88 ARG A O 1
ATOM 709 N N . ARG A 1 89 ? -4.918 2.281 4.168 1.00 92.88 89 ARG A N 1
ATOM 710 C CA . ARG A 1 89 ? -6.183 1.538 4.142 1.00 92.88 89 ARG A CA 1
ATOM 711 C C . ARG A 1 89 ? -7.305 2.420 3.579 1.00 92.88 89 ARG A C 1
ATOM 713 O O . ARG A 1 89 ? -7.403 3.602 3.900 1.00 92.88 89 ARG A O 1
ATOM 720 N N . TYR A 1 90 ? -8.129 1.860 2.696 1.00 93.06 90 TYR A N 1
ATOM 721 C CA . TYR A 1 90 ? -9.346 2.530 2.245 1.00 93.06 90 TYR A CA 1
ATOM 722 C C . TYR A 1 90 ? -10.473 2.233 3.232 1.00 93.06 90 TYR A C 1
ATOM 724 O O . TYR A 1 90 ? -10.785 1.066 3.459 1.00 93.06 90 TYR A O 1
ATOM 732 N N . GLY A 1 91 ? -11.086 3.279 3.781 1.00 91.12 91 GLY A N 1
ATOM 733 C CA . GLY A 1 91 ? -12.169 3.148 4.751 1.00 91.12 91 GLY A CA 1
ATOM 734 C C . GLY A 1 91 ? -11.704 3.268 6.202 1.00 91.12 91 GLY A C 1
ATOM 735 O O . GLY A 1 91 ? -10.727 3.955 6.498 1.00 91.12 91 GLY A O 1
ATOM 736 N N . CYS A 1 92 ? -12.445 2.619 7.094 1.00 91.31 92 CYS A N 1
ATOM 737 C CA . CYS A 1 92 ? -12.138 2.467 8.508 1.00 91.31 92 CYS A CA 1
ATOM 738 C C . CYS A 1 92 ? -10.851 1.648 8.703 1.00 91.31 92 CYS A C 1
ATOM 740 O O . CYS A 1 92 ? -10.626 0.660 8.008 1.00 91.31 92 CYS A O 1
ATOM 742 N N . GLU A 1 93 ? -10.026 2.007 9.687 1.00 89.44 93 GLU A N 1
ATOM 743 C CA . GLU A 1 93 ? -8.763 1.322 9.990 1.00 89.44 93 GLU A CA 1
ATOM 744 C C . GLU A 1 93 ? -8.962 -0.112 10.505 1.00 89.44 93 GLU A C 1
ATOM 746 O O . GLU A 1 93 ? -8.064 -0.945 10.403 1.00 89.44 93 GLU A O 1
ATOM 751 N N . TRP A 1 94 ? -10.132 -0.415 11.074 1.00 89.00 94 T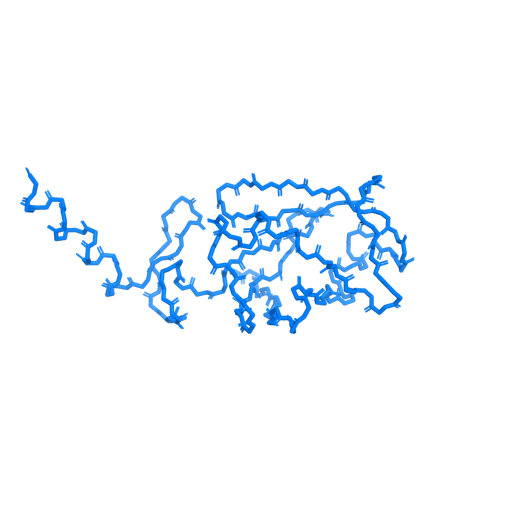RP A N 1
ATOM 752 C CA . TRP A 1 94 ? -10.379 -1.669 11.799 1.00 89.00 94 TRP A CA 1
ATOM 753 C C . TRP A 1 94 ? -11.424 -2.574 11.159 1.00 89.00 94 TRP A C 1
ATOM 755 O O . TRP A 1 94 ? -11.549 -3.734 11.545 1.00 89.00 94 TRP A O 1
ATOM 765 N N . CYS A 1 95 ? -12.204 -2.060 10.214 1.00 89.06 95 CYS A N 1
ATOM 766 C CA . CYS A 1 95 ? -13.234 -2.825 9.524 1.00 89.06 95 CYS A CA 1
ATOM 767 C C . CYS A 1 95 ? -13.355 -2.368 8.068 1.00 89.06 95 CYS A C 1
ATOM 769 O O . CYS A 1 95 ? -12.596 -1.516 7.609 1.00 89.06 95 CYS A O 1
ATOM 771 N N . ASP A 1 96 ? -14.291 -2.950 7.327 1.00 86.31 96 ASP A N 1
ATOM 772 C CA . ASP A 1 96 ? -14.482 -2.661 5.901 1.00 86.31 96 ASP A CA 1
ATOM 773 C C . ASP A 1 96 ? -15.500 -1.541 5.638 1.00 86.31 96 ASP A C 1
ATOM 775 O O . ASP A 1 96 ? -15.901 -1.330 4.496 1.00 86.31 96 ASP A O 1
ATOM 779 N N . GLU A 1 97 ? -15.914 -0.814 6.681 1.00 91.19 97 GLU A N 1
ATOM 780 C CA . GLU A 1 97 ? -16.782 0.352 6.534 1.00 91.19 97 GLU A CA 1
ATOM 781 C C . GLU A 1 97 ? -16.044 1.477 5.799 1.00 91.19 97 GLU A C 1
ATOM 783 O O . GLU A 1 97 ? -14.877 1.764 6.072 1.00 91.19 97 GLU A O 1
ATOM 788 N N . THR A 1 98 ? -16.724 2.122 4.860 1.00 90.06 98 THR A N 1
ATOM 789 C CA . THR A 1 98 ? -16.160 3.186 4.015 1.00 90.06 98 THR A CA 1
ATOM 790 C C . THR A 1 98 ? -16.944 4.488 4.103 1.00 90.06 98 THR A C 1
ATOM 792 O O . THR A 1 98 ? -16.472 5.519 3.617 1.00 90.06 98 THR A O 1
ATOM 795 N N . GLU A 1 99 ? -18.104 4.452 4.748 1.00 88.62 99 GLU A N 1
ATOM 796 C CA . GLU A 1 99 ? -18.971 5.593 4.977 1.00 88.62 99 GLU A CA 1
ATOM 797 C C . GLU A 1 99 ? -18.889 6.053 6.435 1.00 88.62 99 GLU A C 1
ATOM 799 O O . GLU A 1 99 ? -18.404 5.338 7.311 1.00 88.62 99 GLU A O 1
ATOM 804 N N . ASP A 1 100 ? -19.323 7.291 6.672 1.00 89.25 100 ASP A N 1
ATOM 805 C CA . ASP A 1 100 ? -19.431 7.880 8.012 1.00 89.25 100 ASP A CA 1
ATOM 806 C C . ASP A 1 100 ? -18.157 7.720 8.872 1.00 89.25 100 ASP A C 1
ATOM 808 O O . ASP A 1 100 ? -18.151 7.214 10.000 1.00 89.25 100 ASP A O 1
ATOM 812 N N . LEU A 1 101 ? -17.028 8.094 8.261 1.00 91.88 101 LEU A N 1
ATOM 813 C CA . LEU A 1 101 ? -15.698 7.956 8.842 1.00 91.88 101 LEU A CA 1
ATOM 814 C C . LEU A 1 101 ? -15.286 9.225 9.586 1.00 91.88 101 LEU A C 1
ATOM 816 O O . LEU A 1 101 ? -15.236 10.317 9.018 1.00 91.88 101 LEU A O 1
ATOM 820 N N . ILE A 1 102 ? -14.881 9.039 10.833 1.00 91.81 102 ILE A N 1
ATOM 821 C CA . ILE A 1 102 ? -14.276 10.038 11.703 1.00 91.81 102 ILE A CA 1
ATOM 822 C C . ILE A 1 102 ? -12.758 9.975 11.508 1.00 91.81 102 ILE A C 1
ATOM 824 O O . ILE A 1 102 ? -12.158 8.913 11.672 1.00 91.81 102 ILE A O 1
ATOM 828 N N . GLU A 1 103 ? -12.123 11.096 11.161 1.00 86.75 103 GLU A N 1
ATOM 829 C CA . GLU A 1 103 ? -10.665 11.175 11.005 1.00 86.75 103 GLU A CA 1
ATOM 830 C C . GLU A 1 103 ? -10.007 11.795 12.246 1.00 86.75 103 GLU A C 1
ATOM 832 O O . GLU A 1 103 ? -10.352 12.904 12.654 1.00 86.75 103 GLU A O 1
ATOM 837 N N . VAL A 1 104 ? -9.034 11.092 12.830 1.00 84.19 104 VAL A N 1
ATOM 838 C CA . VAL A 1 104 ? -8.235 11.539 13.980 1.00 84.19 104 VAL A CA 1
ATOM 839 C C . VAL A 1 104 ? -6.762 11.255 13.686 1.00 84.19 104 VAL A C 1
ATOM 841 O O . VAL A 1 104 ? -6.373 10.107 13.497 1.00 84.19 104 VAL A O 1
ATOM 844 N N . ASN A 1 105 ? -5.924 12.297 13.635 1.00 81.94 105 ASN A N 1
ATOM 845 C CA . ASN A 1 105 ? -4.482 12.189 13.350 1.00 81.94 105 ASN A CA 1
ATOM 846 C C . ASN A 1 105 ? -4.137 11.391 12.071 1.00 81.94 105 ASN A C 1
ATOM 848 O O . ASN A 1 105 ? -3.130 10.690 12.025 1.00 81.94 105 ASN A O 1
ATOM 852 N N . GLY A 1 106 ? -4.975 11.486 11.034 1.00 76.25 106 GLY A N 1
ATOM 853 C CA . GLY A 1 106 ? -4.779 10.784 9.759 1.00 76.25 106 GLY A CA 1
ATOM 854 C C . GLY A 1 106 ? -5.316 9.348 9.716 1.00 76.25 106 GLY A C 1
ATOM 855 O O . GLY A 1 106 ? -5.352 8.759 8.633 1.00 76.25 106 GLY A O 1
ATOM 856 N N . HIS A 1 107 ? -5.785 8.819 10.848 1.00 82.44 107 HIS A N 1
ATOM 857 C CA . HIS A 1 107 ? -6.481 7.538 10.949 1.00 82.44 107 HIS A CA 1
ATOM 858 C C . HIS A 1 107 ? -7.986 7.740 10.843 1.00 82.44 107 HIS A C 1
ATOM 860 O O . HIS A 1 107 ? -8.528 8.687 11.412 1.00 82.44 107 HIS A O 1
ATOM 866 N N . LYS A 1 108 ? -8.672 6.840 10.140 1.00 89.88 108 LYS A N 1
ATOM 867 C CA . LYS A 1 108 ? -10.123 6.909 9.944 1.00 89.88 108 LYS A CA 1
ATOM 868 C C . LYS A 1 108 ? -10.821 5.775 10.672 1.00 89.88 108 LYS A C 1
ATOM 870 O O . LYS A 1 108 ? -10.490 4.618 10.459 1.00 89.88 108 LYS A O 1
ATOM 875 N N . LEU A 1 109 ? -11.822 6.074 11.486 1.00 93.69 109 LEU A N 1
ATOM 876 C CA . LEU A 1 109 ? -12.673 5.064 12.111 1.00 93.69 109 LEU A CA 1
ATOM 877 C C . LEU A 1 109 ? -14.128 5.351 11.775 1.00 93.69 109 LEU A C 1
ATOM 879 O O . LEU A 1 109 ? -14.561 6.494 11.858 1.00 93.69 109 LEU A O 1
ATOM 883 N N . CYS A 1 110 ? -14.897 4.324 11.423 1.00 94.62 110 CYS A N 1
ATOM 884 C CA . CYS A 1 110 ? -16.347 4.471 11.380 1.00 94.62 110 CYS A CA 1
ATOM 885 C C . CYS A 1 110 ? -16.902 4.651 12.796 1.00 94.62 110 CYS A C 1
ATOM 887 O O . CYS A 1 110 ? -16.271 4.231 13.775 1.00 94.62 110 CYS A O 1
ATOM 889 N N . HIS A 1 111 ? -18.105 5.212 12.899 1.00 94.19 111 HIS A N 1
ATOM 890 C CA . HIS A 1 111 ? -18.794 5.402 14.177 1.00 94.19 111 HIS A CA 1
ATOM 891 C C . HIS A 1 111 ? -18.803 4.135 15.048 1.00 94.19 111 HIS A C 1
ATOM 893 O O . HIS A 1 111 ? -18.363 4.180 16.194 1.00 94.19 111 HIS A O 1
ATOM 899 N N . ALA A 1 112 ? -19.170 2.980 14.483 1.00 93.88 112 ALA A N 1
ATOM 900 C CA . ALA A 1 112 ? -19.221 1.715 15.221 1.00 93.88 112 ALA A CA 1
ATOM 901 C C . ALA A 1 112 ? -17.858 1.272 15.791 1.00 93.88 112 ALA A C 1
ATOM 903 O O . ALA A 1 112 ? -17.793 0.610 16.826 1.00 93.88 112 ALA A O 1
ATOM 904 N N . CYS A 1 113 ? -16.749 1.597 15.120 1.00 94.31 113 CYS A N 1
ATOM 905 C CA . CYS A 1 113 ? -15.409 1.314 15.633 1.00 94.31 113 CYS A CA 1
ATOM 906 C C . CYS A 1 113 ? -14.965 2.355 16.663 1.00 94.31 113 CYS A C 1
ATOM 908 O O . CYS A 1 113 ? -14.377 1.978 17.673 1.00 94.31 113 CYS A O 1
ATOM 910 N N . ALA A 1 114 ? -15.274 3.634 16.445 1.00 93.56 114 ALA A N 1
ATOM 911 C CA . ALA A 1 114 ? -14.977 4.703 17.394 1.00 93.56 114 ALA A CA 1
ATOM 912 C C . ALA A 1 114 ? -15.721 4.518 18.730 1.00 93.56 114 ALA A C 1
ATOM 914 O O . ALA A 1 114 ? -15.134 4.708 19.794 1.00 93.56 114 ALA A O 1
ATOM 915 N N . GLU A 1 115 ? -16.976 4.065 18.698 1.00 93.56 115 GLU A N 1
ATOM 916 C CA . GLU A 1 115 ? -17.760 3.752 19.899 1.00 93.56 115 GLU A CA 1
ATOM 917 C C . GLU A 1 115 ? -17.112 2.659 20.751 1.00 93.56 115 GLU A C 1
ATOM 919 O O . GLU A 1 115 ? -17.068 2.785 21.972 1.00 93.56 115 GLU A O 1
ATOM 924 N N . LYS A 1 116 ? -16.532 1.625 20.124 1.00 93.69 116 LYS A N 1
ATOM 925 C CA . LYS A 1 116 ? -15.788 0.578 20.847 1.00 93.69 116 LYS A CA 1
ATOM 926 C C . LYS A 1 116 ? -14.595 1.153 21.609 1.00 93.69 116 LYS A C 1
ATOM 928 O O . LYS A 1 116 ? -14.301 0.684 22.703 1.00 93.69 116 LYS A O 1
ATOM 933 N N . VAL A 1 117 ? -13.930 2.173 21.058 1.00 91.75 117 VAL A N 1
ATOM 934 C CA . VAL A 1 117 ? -12.846 2.888 21.754 1.00 91.75 117 VAL A CA 1
ATOM 935 C C . VAL A 1 117 ? -13.387 3.642 22.957 1.00 91.75 117 VAL A C 1
ATOM 937 O O . VAL A 1 117 ? -12.845 3.512 24.049 1.00 91.75 117 VAL A O 1
ATOM 940 N N . GLY A 1 118 ? -14.463 4.409 22.763 1.00 91.25 118 GLY A N 1
ATOM 941 C CA . GLY A 1 118 ? -15.100 5.160 23.843 1.00 91.25 118 GLY A CA 1
ATOM 942 C C . GLY A 1 118 ? -15.549 4.253 24.989 1.00 91.25 118 GLY A C 1
ATOM 943 O O . GLY A 1 118 ? -15.236 4.533 26.144 1.00 91.25 118 GLY A O 1
ATOM 944 N N . ALA A 1 119 ? -16.206 3.135 24.670 1.00 91.56 119 ALA A N 1
ATOM 945 C CA . ALA A 1 119 ? -16.635 2.140 25.649 1.00 91.56 119 ALA A CA 1
ATOM 946 C C . ALA A 1 119 ? -15.447 1.555 26.433 1.00 91.56 119 ALA A C 1
ATOM 948 O O . ALA A 1 119 ? -15.482 1.529 27.660 1.00 91.56 119 ALA A O 1
ATOM 949 N N . ALA A 1 120 ? -14.360 1.186 25.745 1.00 90.38 120 ALA A N 1
ATOM 950 C CA . ALA A 1 120 ? -13.167 0.627 26.380 1.00 90.38 120 ALA A CA 1
ATOM 951 C C . ALA A 1 120 ? -12.453 1.597 27.342 1.00 90.38 120 ALA A C 1
ATOM 953 O O . ALA A 1 120 ? -11.750 1.145 28.239 1.00 90.38 120 ALA A O 1
ATOM 954 N N . ILE A 1 121 ? -12.611 2.914 27.163 1.00 90.31 121 ILE A N 1
ATOM 955 C CA . ILE A 1 121 ? -12.054 3.931 28.072 1.00 90.31 121 ILE A CA 1
ATOM 956 C C . ILE A 1 121 ? -12.958 4.138 29.294 1.00 90.31 121 ILE A C 1
ATOM 958 O O . ILE A 1 121 ? -12.452 4.387 30.380 1.00 90.31 121 ILE A O 1
ATOM 962 N N . ILE A 1 122 ? -14.283 4.060 29.129 1.00 83.12 122 ILE A N 1
ATOM 963 C CA . ILE A 1 122 ? -15.252 4.257 30.224 1.00 83.12 122 ILE A CA 1
ATOM 964 C C . ILE A 1 122 ? -15.256 3.064 31.193 1.00 83.12 122 ILE A C 1
ATOM 966 O O . ILE A 1 122 ? -15.526 3.235 32.379 1.00 83.12 122 ILE A O 1
ATOM 970 N N . GLU A 1 123 ? -14.965 1.864 30.691 1.00 69.06 123 GLU A N 1
ATOM 971 C CA . GLU A 1 123 ? -14.904 0.627 31.479 1.00 69.06 123 GLU A CA 1
ATOM 972 C C . GLU A 1 123 ? -13.535 0.371 32.149 1.00 69.06 123 GLU A C 1
ATOM 974 O O . GLU A 1 123 ? -13.388 -0.635 32.846 1.00 69.06 123 GLU A O 1
ATOM 979 N N . ALA A 1 124 ? -12.547 1.253 31.947 1.00 54.88 124 ALA A N 1
ATOM 980 C CA . ALA A 1 124 ? -11.186 1.157 32.494 1.00 54.88 124 ALA A CA 1
ATOM 981 C C . ALA A 1 124 ? -10.987 2.030 33.745 1.00 54.88 124 ALA A C 1
ATOM 983 O O . ALA A 1 124 ? -10.274 1.562 34.664 1.00 54.88 124 ALA A O 1
#

Sequence (124 aa):
MARGFVRKIDDLGRIVIPIELRRSAEIMNRDALDMYLVNGTMTLSKGKGRKLDKLGRYTIPMEVRRTQSWDIGQALDIYMEGKEVCIRRYGCEWCDETEDLIEVNGHKLCHACAEKVGAAIIEA

pLDDT: mean 91.62, std 8.69, range [43.72, 97.62]

Radius of gyration: 15.56 Å; chains: 1; bounding box: 37×29×49 Å

InterPro domains:
  IPR007159 SpoVT-AbrB domain [SM00966] (7-49)
  IPR007159 SpoVT-AbrB domain [SM00966] (50-93)
  IPR037914 SpoVT-AbrB domain superfamily [SSF89447] (3-48)
  IPR037914 SpoVT-AbrB domain superfamily [SSF89447] (50-91)
  IPR052731 Bacillus subtilis Transition State Reg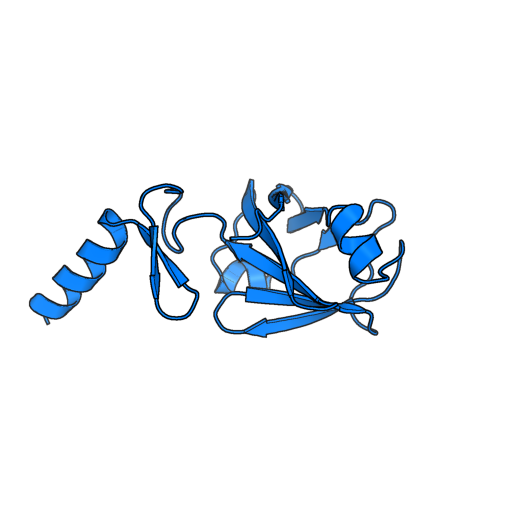ulators [PTHR36432] (2-46)

Foldseek 3Di:
DPQFDKWFQAPQQKTADDPVLCVLLVHDAQFAWDWDADPQKIKTHGDDHHTAHRRRIDRDPPVSCVVQVRDGRFIWGWDDDRSMIIIHGQAASPDPHRPQWDDDPNHTHHPVRVVVVVVVVVVD

Organism: NCBI:txid1727145